Protein AF-A0A7G9WJG3-F1 (afdb_monomer_lite)

Structure (mmCIF, N/CA/C/O backbone):
data_AF-A0A7G9WJG3-F1
#
_entry.id   AF-A0A7G9WJG3-F1
#
loop_
_atom_site.group_PDB
_atom_site.id
_atom_site.type_symbol
_atom_site.label_atom_id
_atom_site.label_alt_id
_atom_site.label_comp_id
_atom_site.label_asym_id
_atom_site.label_entity_id
_atom_site.label_seq_id
_atom_site.pdbx_PDB_ins_code
_atom_site.Cartn_x
_atom_site.Cartn_y
_atom_site.Cartn_z
_atom_site.occupancy
_atom_site.B_iso_or_equiv
_atom_site.auth_seq_id
_atom_site.auth_comp_id
_atom_site.auth_asym_id
_atom_site.auth_atom_id
_atom_site.pdbx_PDB_model_num
ATOM 1 N N . MET A 1 1 ? -0.997 -12.266 5.507 1.00 66.75 1 MET A N 1
ATOM 2 C CA . MET A 1 1 ? -0.088 -11.209 5.018 1.00 66.75 1 MET A CA 1
ATOM 3 C C . MET A 1 1 ? 0.480 -10.487 6.231 1.00 66.75 1 MET A C 1
ATOM 5 O O . MET A 1 1 ? -0.294 -10.038 7.069 1.00 66.75 1 MET A O 1
ATOM 9 N N . THR A 1 2 ? 1.798 -10.419 6.380 1.00 72.44 2 THR A N 1
ATOM 10 C CA . THR A 1 2 ? 2.467 -9.820 7.544 1.00 72.44 2 THR A CA 1
ATOM 11 C C . THR A 1 2 ? 2.782 -8.338 7.317 1.00 72.44 2 THR A C 1
ATOM 13 O O . THR A 1 2 ? 2.897 -7.865 6.186 1.00 72.44 2 THR A O 1
ATOM 16 N N . ARG A 1 3 ? 2.976 -7.572 8.400 1.00 72.38 3 ARG A N 1
ATOM 17 C CA . ARG A 1 3 ? 3.392 -6.154 8.330 1.00 72.38 3 ARG A CA 1
ATOM 18 C C . ARG A 1 3 ? 4.654 -5.946 7.478 1.00 72.38 3 ARG A C 1
ATOM 20 O O . ARG A 1 3 ? 4.778 -4.905 6.837 1.00 72.38 3 ARG A O 1
ATOM 27 N N . ASN A 1 4 ? 5.575 -6.908 7.493 1.00 71.31 4 ASN A N 1
ATOM 28 C CA . ASN A 1 4 ? 6.831 -6.823 6.751 1.00 71.31 4 ASN A CA 1
ATOM 29 C C . ASN A 1 4 ? 6.592 -6.874 5.237 1.00 71.31 4 ASN A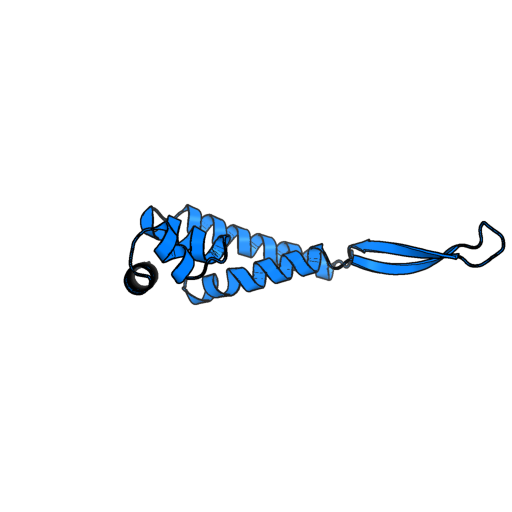 C 1
ATOM 31 O O . ASN A 1 4 ? 7.195 -6.093 4.511 1.00 71.31 4 ASN A O 1
ATOM 35 N N . GLU A 1 5 ? 5.652 -7.703 4.777 1.00 71.75 5 GLU A N 1
ATOM 36 C CA . GLU A 1 5 ? 5.278 -7.800 3.358 1.00 71.75 5 GLU A CA 1
ATOM 37 C C . GLU A 1 5 ? 4.635 -6.499 2.854 1.00 71.75 5 GLU A C 1
ATOM 39 O O . GLU A 1 5 ? 4.958 -6.021 1.770 1.00 71.75 5 GLU A O 1
ATOM 44 N N . LEU A 1 6 ? 3.792 -5.865 3.679 1.00 73.75 6 LEU A N 1
ATOM 45 C CA . LEU A 1 6 ? 3.180 -4.569 3.360 1.00 73.75 6 LEU A CA 1
ATOM 46 C C . LEU A 1 6 ? 4.184 -3.409 3.410 1.00 73.75 6 LEU A C 1
ATOM 48 O O . LEU A 1 6 ? 4.023 -2.427 2.690 1.00 73.75 6 LEU A O 1
ATOM 52 N N . SER A 1 7 ? 5.230 -3.499 4.237 1.00 74.12 7 SER A N 1
ATOM 53 C CA . SER A 1 7 ? 6.262 -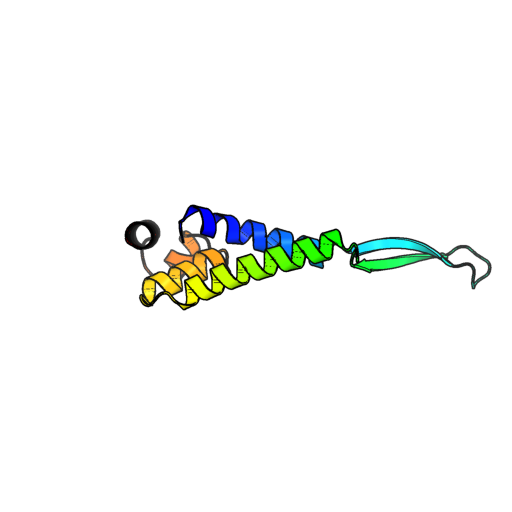2.456 4.323 1.00 74.12 7 SER A CA 1
ATOM 54 C C . SER A 1 7 ? 6.999 -2.257 2.999 1.00 74.12 7 SER A C 1
ATOM 56 O O . SER A 1 7 ? 7.403 -1.137 2.703 1.00 74.12 7 SER A O 1
ATOM 58 N N . CYS A 1 8 ? 7.136 -3.314 2.196 1.00 77.38 8 CYS A N 1
ATOM 59 C CA . CYS A 1 8 ? 7.775 -3.252 0.886 1.00 77.38 8 CYS A CA 1
ATOM 60 C C . CYS A 1 8 ? 6.872 -2.653 -0.203 1.00 77.38 8 CYS A C 1
ATOM 62 O O . CYS A 1 8 ? 7.359 -2.397 -1.297 1.00 77.38 8 CYS A O 1
ATOM 64 N N . TYR A 1 9 ? 5.579 -2.414 0.059 1.00 80.75 9 TYR A N 1
ATOM 65 C CA . TYR A 1 9 ? 4.628 -1.940 -0.955 1.00 80.75 9 TYR A CA 1
ATOM 66 C C . TYR A 1 9 ? 5.112 -0.663 -1.657 1.00 80.75 9 TYR A C 1
ATOM 68 O O . TYR A 1 9 ? 5.095 -0.578 -2.884 1.00 80.75 9 TYR A O 1
ATOM 76 N N . HIS A 1 10 ? 5.579 0.320 -0.881 1.00 79.44 10 HIS A N 1
ATOM 77 C CA . HIS A 1 10 ? 6.061 1.582 -1.436 1.00 79.44 10 HIS A CA 1
ATOM 78 C C . HIS A 1 10 ? 7.317 1.379 -2.288 1.00 79.44 10 HIS A C 1
ATOM 80 O O . HIS A 1 10 ? 7.351 1.837 -3.426 1.00 79.44 10 HIS A O 1
ATOM 86 N N . ASP A 1 11 ? 8.300 0.633 -1.784 1.00 81.31 11 ASP A N 1
ATOM 87 C CA . ASP A 1 11 ? 9.547 0.358 -2.504 1.00 81.31 11 ASP A CA 1
ATOM 88 C C . ASP A 1 11 ? 9.290 -0.404 -3.812 1.00 81.31 11 ASP A C 1
ATOM 90 O O . ASP A 1 11 ? 9.860 -0.065 -4.847 1.00 81.31 11 ASP A O 1
ATOM 94 N N . LEU A 1 12 ? 8.381 -1.387 -3.795 1.00 81.75 12 LEU A N 1
ATOM 95 C CA . LEU A 1 12 ? 7.956 -2.128 -4.986 1.00 81.75 12 LEU A CA 1
ATOM 96 C C . LEU A 1 12 ? 7.266 -1.204 -5.997 1.00 81.75 12 LEU A C 1
ATOM 98 O O . LEU A 1 12 ? 7.572 -1.260 -7.186 1.00 81.75 12 LEU A O 1
ATOM 102 N N . SER A 1 13 ? 6.371 -0.327 -5.530 1.00 79.31 13 SER A N 1
ATOM 103 C CA . SER A 1 13 ? 5.671 0.639 -6.382 1.00 79.31 13 SER A CA 1
ATOM 104 C C . SER A 1 13 ? 6.624 1.662 -7.000 1.00 79.31 13 SER A C 1
ATOM 106 O O . SER A 1 13 ? 6.479 1.989 -8.177 1.00 79.31 13 SER A O 1
ATOM 108 N N . VAL A 1 14 ? 7.598 2.159 -6.235 1.00 81.56 14 VAL A N 1
ATOM 109 C CA . VAL A 1 14 ? 8.619 3.091 -6.727 1.00 81.56 14 VAL A CA 1
ATOM 110 C C . VAL A 1 14 ? 9.526 2.387 -7.726 1.00 81.56 14 VAL A C 1
ATOM 112 O O . VAL A 1 14 ? 9.750 2.920 -8.804 1.00 81.56 14 VAL A O 1
ATOM 115 N N . ARG A 1 15 ? 9.996 1.170 -7.424 1.00 80.44 15 ARG A N 1
ATOM 116 C CA . ARG A 1 15 ? 10.843 0.386 -8.332 1.00 80.44 15 ARG A CA 1
ATOM 117 C C . ARG A 1 15 ? 10.146 0.111 -9.660 1.00 80.44 15 ARG A C 1
ATOM 119 O O . ARG A 1 15 ? 10.765 0.284 -10.704 1.00 80.44 15 ARG A O 1
ATOM 126 N N . LEU A 1 16 ? 8.868 -0.266 -9.623 1.00 79.56 16 LEU A N 1
ATOM 127 C CA . LEU A 1 16 ? 8.062 -0.487 -10.821 1.00 79.56 16 LEU A CA 1
ATOM 128 C C . LEU A 1 16 ? 7.936 0.811 -11.632 1.00 79.56 16 LEU A C 1
ATOM 130 O O . LEU A 1 16 ? 8.210 0.804 -12.830 1.00 79.56 16 LEU A O 1
ATOM 134 N N . HIS A 1 17 ? 7.612 1.932 -10.979 1.0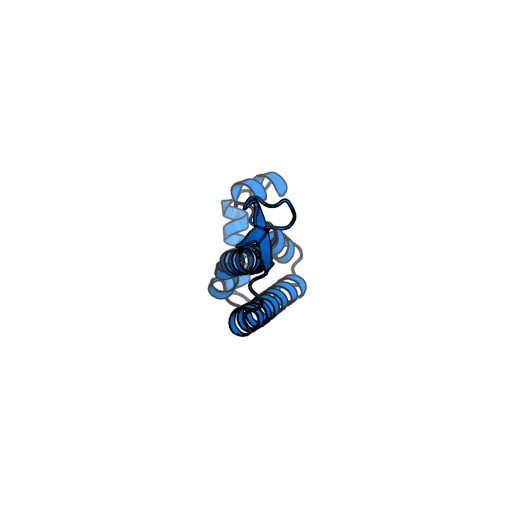0 77.31 17 HIS A N 1
ATOM 135 C CA . HIS A 1 17 ? 7.559 3.233 -11.645 1.00 77.31 17 HIS A CA 1
ATOM 136 C C . HIS A 1 17 ? 8.909 3.599 -12.272 1.00 77.31 17 HIS A C 1
ATOM 138 O O . HIS A 1 17 ? 8.943 4.016 -13.425 1.00 77.31 17 HIS A O 1
ATOM 144 N N . THR A 1 18 ? 10.026 3.410 -11.564 1.00 78.31 18 THR A N 1
ATOM 145 C CA . THR A 1 18 ? 11.374 3.659 -12.092 1.00 78.31 18 THR A CA 1
ATOM 146 C C . THR A 1 18 ? 11.651 2.798 -13.317 1.00 78.31 18 THR A C 1
ATOM 148 O O . THR A 1 18 ? 12.006 3.350 -14.343 1.00 78.31 18 THR A O 1
ATOM 151 N N . LEU A 1 19 ? 11.400 1.487 -13.270 1.00 71.81 19 LEU A N 1
ATOM 152 C CA . LEU A 1 19 ? 11.623 0.590 -14.414 1.00 71.81 19 LEU A CA 1
ATOM 153 C C . LEU A 1 19 ? 10.752 0.937 -15.633 1.00 71.81 19 LEU A C 1
ATOM 155 O O . LEU A 1 19 ? 11.169 0.731 -16.767 1.00 71.81 19 LEU A O 1
ATOM 159 N N . GLN A 1 20 ? 9.548 1.474 -15.417 1.00 67.06 20 GLN A N 1
ATOM 160 C CA . GLN A 1 20 ? 8.666 1.931 -16.497 1.00 67.06 20 GLN A CA 1
ATOM 161 C C . GLN A 1 20 ? 9.025 3.323 -17.035 1.00 67.06 20 GLN A C 1
ATOM 163 O O . GLN A 1 20 ? 8.667 3.650 -18.166 1.00 67.06 20 GLN A O 1
ATOM 168 N N . THR A 1 21 ? 9.693 4.152 -16.228 1.00 63.44 21 THR A N 1
ATOM 169 C CA . THR A 1 21 ? 10.050 5.541 -16.566 1.00 63.44 21 THR A CA 1
ATOM 170 C C . THR A 1 21 ? 11.532 5.740 -16.868 1.00 63.44 21 THR A C 1
ATOM 172 O O . THR A 1 21 ? 11.904 6.828 -17.310 1.00 63.44 21 THR A O 1
ATOM 175 N N . GLU A 1 22 ? 12.370 4.713 -16.689 1.00 56.22 22 GLU A N 1
ATOM 176 C CA . GLU A 1 22 ? 13.763 4.677 -17.137 1.00 56.22 22 GLU A CA 1
ATOM 177 C C . GLU A 1 22 ? 13.785 4.689 -18.668 1.00 56.22 22 GLU A C 1
ATOM 179 O O . GLU A 1 22 ? 13.782 3.675 -19.367 1.00 56.22 22 GLU A O 1
ATOM 184 N N . ILE A 1 23 ? 13.731 5.908 -19.191 1.00 52.19 23 ILE A N 1
ATOM 185 C CA . ILE A 1 23 ? 13.940 6.230 -20.588 1.00 52.19 23 ILE A CA 1
ATOM 186 C C . ILE A 1 23 ? 15.428 6.015 -20.861 1.00 52.19 23 ILE A C 1
ATOM 188 O O . ILE A 1 23 ? 16.268 6.790 -20.399 1.00 52.19 23 ILE A O 1
ATOM 192 N N . VAL A 1 24 ? 15.756 4.987 -21.638 1.00 51.97 24 VAL A N 1
ATOM 193 C CA . VAL A 1 24 ? 17.078 4.847 -22.245 1.00 51.97 24 VAL A CA 1
ATOM 194 C C . VAL A 1 24 ? 17.173 5.921 -23.319 1.00 51.97 24 VAL A C 1
ATOM 196 O O . VAL A 1 24 ? 16.446 5.899 -24.315 1.00 51.97 24 VAL A O 1
ATOM 199 N N . GLY A 1 25 ? 18.008 6.922 -23.056 1.00 45.16 25 GLY A N 1
ATOM 200 C CA . GLY A 1 25 ? 18.334 7.974 -24.005 1.00 45.16 25 GLY A CA 1
ATOM 201 C C . GLY A 1 25 ? 19.533 7.551 -24.836 1.00 45.16 25 GLY A C 1
ATOM 202 O O . GLY A 1 25 ? 20.661 7.696 -24.373 1.00 45.16 25 GLY A O 1
ATOM 203 N N . ASP A 1 26 ? 19.298 7.054 -26.046 1.00 47.53 26 ASP A N 1
ATOM 204 C CA . ASP A 1 26 ? 20.371 6.806 -27.006 1.00 47.53 26 ASP A CA 1
ATOM 205 C C . ASP A 1 26 ? 20.560 8.054 -27.876 1.00 47.53 26 ASP A C 1
ATOM 207 O O . ASP A 1 26 ? 19.588 8.700 -28.276 1.00 47.53 26 ASP A O 1
ATOM 211 N N . THR A 1 27 ? 21.803 8.453 -28.142 1.00 48.94 27 THR A N 1
ATOM 212 C CA . THR A 1 27 ? 22.074 9.656 -28.949 1.00 48.94 27 THR A CA 1
ATOM 213 C C . THR A 1 27 ? 22.489 9.236 -30.350 1.00 48.94 27 THR A C 1
ATOM 215 O O . THR A 1 27 ? 23.630 8.837 -30.572 1.00 48.94 27 THR A O 1
ATOM 218 N N . ALA A 1 28 ? 21.572 9.339 -31.311 1.00 56.94 28 ALA A N 1
ATOM 219 C CA . ALA A 1 28 ? 21.871 9.081 -32.714 1.00 56.94 28 ALA A CA 1
ATOM 220 C C . ALA A 1 28 ? 22.329 10.372 -33.405 1.00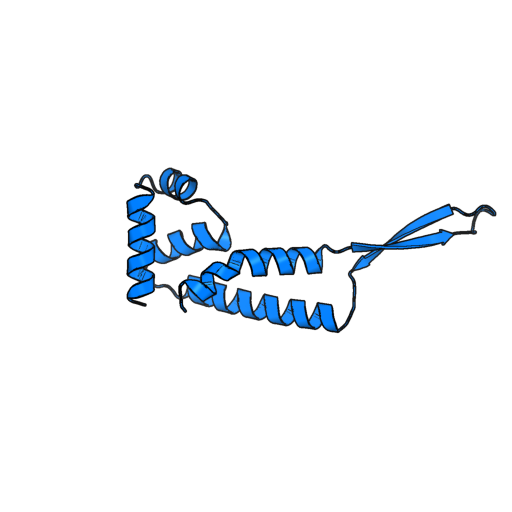 56.94 28 ALA A C 1
ATOM 222 O O . ALA A 1 28 ? 21.809 11.457 -33.132 1.00 56.94 28 ALA A O 1
ATOM 223 N N . LYS A 1 29 ? 23.310 10.265 -34.306 1.00 63.38 29 LYS A N 1
ATOM 224 C CA . LYS A 1 29 ? 23.715 11.372 -35.180 1.00 63.38 29 LYS A CA 1
ATOM 225 C C . LYS A 1 29 ? 22.969 11.246 -36.499 1.00 63.38 29 LYS A C 1
ATOM 227 O O . LYS A 1 29 ? 23.198 10.294 -37.239 1.00 63.38 29 LYS A O 1
ATOM 232 N N . ASP A 1 30 ? 22.094 12.200 -36.773 1.00 58.88 30 ASP A N 1
ATOM 233 C CA . ASP A 1 30 ? 21.478 12.349 -38.083 1.00 58.88 30 ASP A CA 1
ATOM 234 C C . ASP A 1 30 ? 22.396 13.179 -38.990 1.00 58.88 30 ASP A C 1
ATOM 236 O O . ASP A 1 30 ? 22.959 14.190 -38.567 1.00 58.88 30 ASP A O 1
ATOM 240 N N . TYR A 1 31 ? 22.564 12.721 -40.228 1.00 65.25 31 TYR A N 1
ATOM 241 C CA . TYR A 1 31 ? 23.386 13.352 -41.264 1.00 65.25 31 TYR A CA 1
ATOM 242 C C . TYR A 1 31 ? 22.543 13.821 -42.461 1.00 65.25 31 TYR A C 1
ATOM 244 O O . TYR A 1 31 ? 23.099 14.233 -43.480 1.00 65.25 31 TYR A O 1
ATOM 252 N N . SER A 1 32 ? 21.212 13.784 -42.346 1.00 67.25 32 SER A N 1
ATOM 253 C CA . SER A 1 32 ? 20.258 14.156 -43.399 1.00 67.25 32 SER A CA 1
ATOM 254 C C . SER A 1 32 ? 20.439 15.580 -43.951 1.00 67.25 32 SER A C 1
ATOM 256 O O . SER A 1 32 ? 20.139 15.824 -45.118 1.00 67.25 32 SER A O 1
ATOM 258 N N . SER A 1 33 ? 20.981 16.510 -43.158 1.00 67.94 33 SER A N 1
ATOM 259 C CA . SER A 1 33 ? 21.239 17.906 -43.549 1.00 67.94 33 SER A CA 1
ATOM 260 C C . SER A 1 33 ? 22.675 18.182 -44.029 1.00 67.94 33 SER A C 1
ATOM 262 O O . SER A 1 33 ? 23.010 19.329 -44.326 1.00 67.94 33 SER A O 1
ATOM 264 N N . GLY A 1 34 ? 23.550 17.170 -44.075 1.00 64.50 34 GLY A N 1
ATOM 265 C CA . GLY A 1 34 ? 24.979 17.337 -44.373 1.00 64.50 34 GLY A CA 1
ATOM 266 C C . GLY A 1 34 ? 25.848 17.765 -43.179 1.00 64.50 34 GLY A C 1
ATOM 267 O O . GLY A 1 34 ? 27.072 17.776 -43.303 1.00 64.50 34 GLY A O 1
ATOM 268 N N . PHE A 1 35 ? 25.255 18.043 -42.011 1.00 56.31 35 PHE A N 1
ATOM 269 C CA . PHE A 1 35 ? 25.959 18.294 -40.746 1.00 56.31 35 PHE A CA 1
ATOM 270 C C . PHE A 1 35 ? 25.417 17.376 -39.638 1.00 56.31 35 PHE A C 1
ATOM 272 O O . PHE A 1 35 ? 24.215 17.119 -39.608 1.00 56.31 35 PHE A O 1
ATOM 279 N N . PRO A 1 36 ? 26.265 16.868 -38.719 1.00 62.00 36 PRO A N 1
ATOM 280 C CA . PRO A 1 36 ? 25.812 15.952 -37.678 1.00 62.00 36 PRO A CA 1
ATOM 281 C C . PRO A 1 36 ? 24.896 16.668 -36.679 1.00 62.00 36 PRO A C 1
ATOM 283 O O . PRO A 1 36 ? 25.357 17.494 -35.889 1.00 62.00 36 PRO A O 1
ATOM 286 N N . HIS A 1 37 ? 23.617 16.299 -36.664 1.00 59.62 37 HIS A N 1
ATOM 287 C CA . HIS A 1 37 ? 22.663 16.705 -35.634 1.00 59.62 37 HIS A CA 1
ATOM 288 C C . HIS A 1 37 ? 22.459 15.570 -34.631 1.00 59.62 37 HIS A C 1
ATOM 290 O O . HIS A 1 37 ? 22.162 14.438 -35.005 1.00 59.62 37 HIS A O 1
ATOM 296 N N . SER A 1 38 ? 22.623 15.858 -33.340 1.00 61.50 38 SER A N 1
ATOM 297 C CA . SER A 1 38 ? 22.339 14.896 -32.273 1.00 61.50 38 SER A CA 1
ATOM 298 C C . SER A 1 38 ? 20.836 14.834 -32.004 1.00 61.50 38 SER A C 1
ATOM 300 O O . SER A 1 38 ? 20.252 15.824 -31.560 1.00 61.50 38 SER A O 1
ATOM 302 N N . ILE A 1 39 ? 20.227 13.672 -32.225 1.00 55.75 39 ILE A N 1
ATOM 303 C CA . ILE A 1 39 ? 18.831 13.390 -31.886 1.00 55.75 39 ILE A CA 1
ATOM 304 C C . ILE A 1 39 ? 18.818 12.432 -30.695 1.00 55.75 39 ILE A C 1
ATOM 306 O O . ILE A 1 39 ? 19.480 11.394 -30.709 1.00 55.75 39 ILE A O 1
ATOM 310 N N . MET A 1 40 ? 18.060 12.781 -29.655 1.00 48.78 40 MET A N 1
ATOM 311 C CA . MET A 1 40 ? 17.814 11.884 -28.527 1.00 48.78 40 MET A CA 1
ATOM 312 C C . MET A 1 40 ? 16.708 10.892 -28.891 1.00 48.78 40 MET A C 1
ATOM 314 O O . MET A 1 40 ? 15.540 11.269 -28.997 1.00 48.78 40 MET A O 1
ATOM 318 N N . LEU A 1 41 ? 17.066 9.621 -29.038 1.00 55.47 41 LEU A N 1
ATOM 319 C CA . LEU A 1 41 ? 16.122 8.516 -29.110 1.00 55.47 41 LEU A CA 1
ATOM 320 C C . LEU A 1 41 ? 15.730 8.136 -27.684 1.00 55.47 41 LEU A C 1
ATOM 322 O O . LEU A 1 41 ? 16.566 7.730 -26.884 1.00 55.47 41 LEU A O 1
ATOM 326 N N . ARG A 1 42 ? 14.449 8.303 -27.356 1.00 51.38 42 ARG A N 1
ATOM 327 C CA . ARG A 1 42 ? 13.875 7.848 -26.088 1.00 51.38 42 ARG A CA 1
ATOM 328 C C . ARG A 1 42 ? 13.264 6.469 -26.306 1.00 51.38 42 ARG A C 1
ATOM 330 O O . ARG A 1 42 ? 12.208 6.371 -26.926 1.00 51.38 42 ARG A O 1
ATOM 337 N N . GLY A 1 43 ? 13.923 5.425 -25.817 1.00 51.34 43 GLY A N 1
ATOM 338 C CA . GLY A 1 43 ? 13.381 4.067 -25.765 1.00 51.34 43 GLY A CA 1
ATOM 339 C C . GLY A 1 43 ? 13.077 3.659 -24.326 1.00 51.34 43 GLY A C 1
ATOM 340 O O . GLY A 1 43 ? 13.769 4.074 -23.403 1.00 51.34 43 GLY A O 1
ATOM 341 N N . VAL A 1 44 ? 12.049 2.839 -24.114 1.00 53.59 44 VAL A N 1
ATOM 342 C CA . VAL A 1 44 ? 11.929 2.069 -22.865 1.00 53.59 44 VAL A CA 1
ATOM 343 C C . VAL A 1 44 ? 12.924 0.914 -22.979 1.00 53.59 44 VAL A C 1
ATOM 345 O O . VAL A 1 44 ? 12.934 0.252 -24.018 1.00 53.59 44 VAL A O 1
ATOM 348 N N . ALA A 1 45 ? 13.765 0.683 -21.963 1.00 53.94 45 ALA A N 1
ATOM 349 C CA . ALA A 1 45 ? 14.662 -0.476 -21.923 1.00 53.94 45 ALA A CA 1
ATOM 350 C C . ALA A 1 45 ? 13.834 -1.764 -22.070 1.00 53.94 45 ALA A C 1
ATOM 352 O O . ALA A 1 45 ? 13.207 -2.229 -21.119 1.00 53.94 45 ALA A O 1
ATOM 353 N N . CYS A 1 46 ? 13.796 -2.321 -23.278 1.00 54.34 46 CYS A N 1
ATOM 354 C CA . CYS A 1 46 ? 13.007 -3.501 -23.622 1.00 54.34 46 CYS A CA 1
ATOM 355 C C . CYS A 1 46 ? 13.814 -4.785 -23.370 1.00 54.34 46 CYS A C 1
ATOM 357 O O . CYS A 1 46 ? 13.720 -5.740 -24.133 1.00 54.34 46 CYS A O 1
ATOM 359 N N . ASP A 1 47 ? 14.654 -4.785 -22.334 1.00 66.25 47 ASP A N 1
ATOM 360 C CA . ASP A 1 47 ? 15.438 -5.955 -21.965 1.00 66.25 47 ASP A CA 1
ATOM 361 C C . ASP A 1 47 ? 14.496 -7.022 -21.388 1.00 66.25 47 ASP A C 1
ATOM 363 O O . ASP A 1 47 ? 13.692 -6.752 -20.496 1.00 66.25 47 ASP A O 1
ATOM 367 N N . ASP A 1 48 ? 14.600 -8.273 -21.839 1.00 66.00 48 ASP A N 1
ATOM 368 C CA . ASP A 1 48 ? 13.727 -9.359 -21.356 1.00 66.00 48 ASP A CA 1
ATOM 369 C C . ASP A 1 48 ? 13.749 -9.499 -19.821 1.00 66.00 48 ASP A C 1
ATOM 371 O O . ASP A 1 48 ? 12.751 -9.856 -19.190 1.00 66.00 48 ASP A O 1
ATOM 375 N N . LYS A 1 49 ? 14.885 -9.161 -19.197 1.00 70.44 49 LYS A N 1
ATOM 376 C CA . LYS A 1 49 ? 15.057 -9.148 -17.739 1.00 70.44 49 LYS A CA 1
ATOM 377 C C . LYS A 1 49 ? 14.242 -8.048 -17.058 1.00 70.44 49 LYS A C 1
ATOM 379 O O . LYS A 1 49 ? 13.619 -8.325 -16.035 1.00 70.44 49 LYS A O 1
ATOM 384 N N . THR A 1 50 ? 14.213 -6.832 -17.609 1.00 68.81 50 THR A N 1
ATOM 385 C CA . THR A 1 50 ? 13.420 -5.731 -17.039 1.00 68.81 50 THR A CA 1
ATOM 386 C C . THR A 1 50 ? 11.932 -6.019 -17.198 1.00 68.81 50 THR A C 1
ATOM 388 O O . THR A 1 50 ? 11.165 -5.795 -16.264 1.00 68.81 50 THR A O 1
ATOM 391 N N . GLN A 1 51 ? 11.513 -6.626 -18.313 1.00 70.88 51 GLN A N 1
ATOM 392 C CA . GLN A 1 51 ? 10.125 -7.059 -18.495 1.00 70.88 51 GLN A CA 1
ATOM 393 C C . GLN A 1 51 ? 9.703 -8.151 -17.503 1.00 70.88 51 GLN A C 1
ATOM 395 O O . GLN A 1 51 ? 8.590 -8.109 -16.973 1.00 70.88 51 GLN A O 1
ATOM 400 N N . GLN A 1 52 ? 10.574 -9.129 -17.234 1.00 78.50 52 GLN A N 1
ATOM 401 C CA . GLN A 1 52 ? 10.322 -10.155 -16.218 1.00 78.50 52 GLN A CA 1
ATOM 402 C C . GLN A 1 52 ? 10.251 -9.556 -14.808 1.00 78.50 52 GLN A C 1
ATOM 404 O O . GLN A 1 5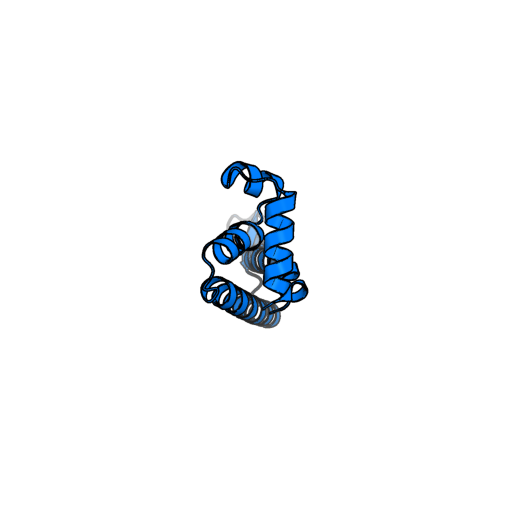2 ? 9.357 -9.915 -14.041 1.00 78.50 52 GLN A O 1
ATOM 409 N N . GLU A 1 53 ? 11.139 -8.613 -14.476 1.00 79.25 53 GLU A N 1
ATOM 410 C CA . GLU A 1 53 ? 11.111 -7.904 -13.191 1.00 79.25 53 GLU A CA 1
ATOM 411 C C . GLU A 1 53 ? 9.811 -7.100 -13.038 1.00 79.25 53 GLU A C 1
ATOM 413 O O . GLU A 1 53 ? 9.135 -7.225 -12.019 1.00 79.25 53 GLU A O 1
ATOM 418 N N . VAL A 1 54 ? 9.388 -6.361 -14.070 1.00 80.50 54 VAL A N 1
ATOM 419 C CA . VAL A 1 54 ? 8.115 -5.619 -14.068 1.00 80.50 54 VAL A CA 1
ATOM 420 C C . VAL A 1 54 ? 6.917 -6.550 -13.866 1.00 80.50 54 VAL A C 1
ATOM 422 O O . VAL A 1 54 ? 6.044 -6.221 -13.064 1.00 80.50 54 VAL A O 1
ATOM 425 N N . LYS A 1 55 ? 6.874 -7.713 -14.534 1.00 81.69 55 LYS A N 1
ATOM 426 C CA . LYS A 1 55 ? 5.804 -8.713 -14.343 1.00 81.69 55 LYS A CA 1
ATOM 427 C C . LYS A 1 55 ? 5.762 -9.248 -12.911 1.00 81.69 55 LYS A C 1
ATOM 429 O O . LYS A 1 55 ? 4.705 -9.266 -12.294 1.00 81.69 55 LYS A O 1
ATOM 434 N N . LEU A 1 56 ? 6.909 -9.627 -12.350 1.00 85.75 56 LEU A N 1
ATOM 435 C CA . LEU A 1 56 ? 6.972 -10.123 -10.972 1.00 85.75 56 LEU A CA 1
ATOM 436 C C . LEU A 1 56 ? 6.567 -9.051 -9.952 1.00 85.75 56 LEU A C 1
ATOM 438 O O . LEU A 1 56 ? 5.894 -9.349 -8.965 1.00 85.75 56 LEU A O 1
ATOM 442 N N . LEU A 1 57 ? 6.989 -7.803 -10.164 1.00 83.88 57 LEU A N 1
ATOM 443 C CA . LEU A 1 57 ? 6.634 -6.686 -9.290 1.00 83.88 57 LEU A CA 1
ATOM 444 C C . LEU A 1 57 ? 5.140 -6.349 -9.381 1.00 83.88 57 LEU A C 1
ATOM 446 O O . LEU A 1 57 ? 4.517 -6.105 -8.346 1.00 83.88 57 LEU A O 1
ATOM 450 N N . SER A 1 58 ? 4.554 -6.372 -10.581 1.00 82.06 58 SER A N 1
ATOM 451 C CA . SER A 1 58 ? 3.128 -6.094 -10.771 1.00 82.06 58 SER A CA 1
ATOM 452 C C . SER A 1 58 ? 2.243 -7.187 -10.171 1.00 82.06 58 SER A C 1
ATOM 454 O O . SER A 1 58 ? 1.263 -6.867 -9.501 1.00 82.06 58 SER A O 1
ATOM 456 N N . GLU A 1 59 ? 2.616 -8.461 -10.314 1.00 86.56 59 GLU A N 1
ATOM 457 C CA . GLU A 1 59 ? 1.923 -9.582 -9.672 1.00 86.56 59 GLU A CA 1
ATOM 458 C C . GLU A 1 59 ? 1.960 -9.459 -8.145 1.00 86.56 59 GLU A C 1
ATOM 460 O O . GLU A 1 59 ? 0.927 -9.573 -7.485 1.00 86.56 59 GLU A O 1
ATOM 465 N N . LYS A 1 60 ? 3.127 -9.146 -7.565 1.00 85.62 60 LYS A N 1
ATOM 466 C CA . LYS A 1 60 ? 3.255 -8.933 -6.113 1.00 85.62 60 LYS A CA 1
ATOM 467 C C . LYS A 1 60 ? 2.381 -7.784 -5.615 1.00 85.62 60 LYS A C 1
ATOM 469 O O . LYS A 1 60 ? 1.721 -7.933 -4.588 1.00 85.62 60 LYS A O 1
ATOM 474 N N . LEU A 1 61 ? 2.359 -6.658 -6.330 1.00 84.38 61 LEU A N 1
ATOM 475 C CA . LEU A 1 61 ? 1.489 -5.531 -5.986 1.00 84.38 61 LEU A CA 1
ATOM 476 C C . LEU A 1 61 ? 0.011 -5.906 -6.111 1.00 84.38 61 LEU A C 1
ATOM 478 O O . LEU A 1 61 ? -0.754 -5.614 -5.201 1.00 84.38 61 LEU A O 1
ATOM 482 N N . SER A 1 62 ? -0.370 -6.642 -7.157 1.00 85.38 62 SER A N 1
ATOM 483 C CA . SER A 1 62 ? -1.743 -7.121 -7.341 1.00 85.38 62 SER A CA 1
ATOM 484 C C . SER A 1 62 ? -2.208 -8.020 -6.191 1.00 85.38 62 SER A C 1
ATOM 486 O O . SER A 1 62 ? -3.332 -7.875 -5.714 1.00 85.38 62 SER A O 1
ATOM 488 N N . VAL A 1 63 ? -1.342 -8.904 -5.686 1.00 87.00 63 VAL A N 1
ATOM 489 C CA . VAL A 1 63 ? -1.651 -9.740 -4.515 1.00 87.00 63 VAL A CA 1
ATOM 490 C C . VAL A 1 63 ? -1.824 -8.888 -3.252 1.00 87.00 63 VAL A C 1
ATOM 492 O O . VAL A 1 63 ? -2.739 -9.134 -2.463 1.00 87.00 63 VAL A O 1
ATOM 495 N N . LEU A 1 64 ? -0.979 -7.870 -3.056 1.00 85.31 64 LEU A N 1
ATOM 496 C CA . LEU A 1 64 ? -1.109 -6.937 -1.931 1.00 85.31 64 LEU A CA 1
ATOM 497 C C . LEU A 1 64 ? -2.397 -6.108 -2.035 1.00 85.31 64 LEU A C 1
ATOM 499 O O . LEU A 1 64 ? -3.081 -5.912 -1.031 1.00 85.31 64 LEU A O 1
ATOM 503 N N . ASP A 1 65 ? -2.764 -5.682 -3.240 1.00 86.19 65 ASP A N 1
ATOM 504 C CA . ASP A 1 65 ? -4.008 -4.969 -3.508 1.00 86.19 65 ASP A CA 1
ATOM 505 C C . ASP A 1 65 ? -5.234 -5.832 -3.228 1.00 86.19 65 ASP A C 1
ATOM 507 O O . ASP A 1 65 ? -6.125 -5.408 -2.492 1.00 86.19 65 ASP A O 1
ATOM 511 N N . ALA A 1 66 ? -5.247 -7.065 -3.734 1.00 87.44 66 ALA A N 1
ATOM 512 C CA . ALA A 1 66 ? -6.310 -8.024 -3.465 1.00 87.44 66 ALA A CA 1
ATOM 513 C C . ALA A 1 66 ? -6.445 -8.301 -1.960 1.00 87.44 66 ALA A C 1
ATOM 515 O O . ALA A 1 66 ? -7.559 -8.387 -1.444 1.00 87.44 66 ALA A O 1
ATOM 516 N N . TYR A 1 67 ? -5.323 -8.375 -1.234 1.00 86.25 67 TYR A N 1
ATOM 517 C CA . TYR A 1 67 ? -5.344 -8.503 0.219 1.00 86.25 67 TYR A CA 1
ATOM 518 C C . TYR A 1 67 ? -6.013 -7.296 0.885 1.00 86.25 67 TYR A C 1
ATOM 520 O O . TYR A 1 67 ? -6.941 -7.492 1.670 1.00 86.25 67 TYR A O 1
ATOM 528 N N . ILE A 1 68 ? -5.606 -6.064 0.554 1.00 85.06 68 ILE A N 1
ATOM 529 C CA . ILE A 1 68 ? -6.229 -4.840 1.093 1.00 85.06 68 ILE A CA 1
ATOM 530 C C . ILE A 1 68 ? -7.729 -4.820 0.780 1.00 85.06 68 ILE A C 1
ATOM 532 O O . ILE A 1 68 ? -8.536 -4.464 1.641 1.00 85.06 68 ILE A O 1
ATOM 536 N N . ASP A 1 69 ? -8.121 -5.239 -0.423 1.00 87.31 69 ASP A N 1
ATOM 537 C CA . ASP A 1 69 ? -9.521 -5.254 -0.825 1.00 87.31 69 ASP A CA 1
ATOM 538 C C . ASP A 1 69 ? -10.355 -6.337 -0.140 1.00 87.31 69 ASP A C 1
ATOM 540 O O . ASP A 1 69 ? -11.537 -6.090 0.116 1.00 87.31 69 ASP A O 1
ATOM 544 N N . SER A 1 70 ? -9.736 -7.464 0.222 1.00 88.81 70 SER A N 1
ATOM 545 C CA . SER A 1 70 ? -10.358 -8.570 0.960 1.00 88.81 70 SER A CA 1
ATOM 546 C C . SER A 1 70 ? -10.612 -8.275 2.444 1.00 88.81 70 SER A C 1
ATOM 548 O O . SER A 1 70 ? -11.368 -9.000 3.093 1.00 88.81 70 SER A O 1
ATOM 550 N N . VAL A 1 71 ? -10.007 -7.218 3.002 1.00 88.69 71 VAL A N 1
ATOM 551 C CA . VAL A 1 71 ? -10.201 -6.840 4.407 1.00 88.69 71 VAL A CA 1
ATOM 552 C C . VAL A 1 71 ? -11.656 -6.426 4.644 1.00 88.69 71 VAL A C 1
ATOM 554 O O . VAL A 1 71 ? -12.133 -5.425 4.112 1.00 88.69 71 VAL A O 1
ATOM 557 N N . THR A 1 72 ? -12.349 -7.187 5.494 1.00 87.50 72 THR A N 1
ATOM 558 C CA . THR A 1 72 ? -13.767 -6.979 5.836 1.00 87.50 72 THR A CA 1
ATOM 559 C C . THR A 1 72 ? -13.994 -5.773 6.747 1.00 87.50 72 THR A C 1
ATOM 561 O O . THR A 1 72 ? -15.024 -5.107 6.660 1.00 87.50 72 THR A O 1
ATOM 564 N N . ASP A 1 73 ? -13.031 -5.463 7.617 1.00 88.81 73 ASP A N 1
ATOM 565 C CA . ASP A 1 73 ? -13.085 -4.294 8.488 1.00 88.81 73 ASP A CA 1
ATOM 566 C C . ASP A 1 73 ? -12.832 -3.013 7.681 1.00 88.81 73 ASP A C 1
ATOM 568 O O . ASP A 1 73 ? -11.701 -2.690 7.310 1.00 88.81 73 ASP A O 1
ATOM 572 N N . VAL A 1 74 ? -13.901 -2.246 7.457 1.00 88.50 74 VAL A N 1
ATOM 573 C CA . VAL A 1 74 ? -13.889 -0.987 6.695 1.00 88.50 74 VAL A CA 1
ATOM 574 C C . VAL A 1 74 ? -12.871 0.013 7.248 1.00 88.50 74 VAL A C 1
ATOM 576 O O . VAL A 1 74 ? -12.236 0.743 6.482 1.00 88.50 74 VAL A O 1
ATOM 579 N N . ARG A 1 75 ? -12.677 0.059 8.572 1.00 88.19 75 ARG A N 1
ATOM 580 C CA . ARG A 1 75 ? -11.713 0.977 9.182 1.00 88.19 75 ARG A CA 1
ATOM 581 C C . ARG A 1 75 ? -10.288 0.525 8.894 1.00 88.19 75 ARG A C 1
ATOM 583 O O . ARG A 1 75 ? -9.471 1.349 8.489 1.00 88.19 75 ARG A O 1
ATOM 590 N N . ALA A 1 76 ? -9.996 -0.760 9.083 1.00 88.69 76 ALA A N 1
ATOM 591 C CA . ALA A 1 76 ? -8.678 -1.311 8.784 1.00 88.69 76 ALA A CA 1
ATOM 592 C C . ALA A 1 76 ? -8.344 -1.172 7.291 1.00 88.69 76 ALA A C 1
ATOM 594 O O . ALA A 1 76 ? -7.261 -0.696 6.957 1.00 88.69 76 ALA A O 1
ATOM 595 N N . LYS A 1 77 ? -9.303 -1.471 6.404 1.00 90.25 77 LYS A N 1
ATOM 596 C CA . LYS A 1 77 ? -9.176 -1.292 4.953 1.00 90.25 77 LYS A CA 1
ATOM 597 C C . LYS A 1 77 ? -8.833 0.150 4.580 1.00 90.25 77 LYS A C 1
ATOM 599 O O . LYS A 1 77 ? -7.863 0.381 3.867 1.00 90.25 77 LYS A O 1
ATOM 604 N N . ASN A 1 78 ? -9.570 1.130 5.108 1.00 90.12 78 ASN A N 1
ATOM 605 C CA . ASN A 1 78 ? -9.305 2.544 4.829 1.00 90.12 78 ASN A CA 1
ATOM 606 C C . ASN A 1 78 ? -7.927 3.001 5.323 1.00 90.12 78 ASN A C 1
ATOM 608 O O . ASN A 1 78 ? -7.260 3.780 4.645 1.00 90.12 78 ASN A O 1
ATOM 612 N N . LEU A 1 79 ? -7.485 2.536 6.494 1.00 90.44 79 LEU A N 1
ATOM 613 C CA . LEU A 1 79 ? -6.152 2.864 7.002 1.00 90.44 79 LEU A CA 1
ATOM 614 C C 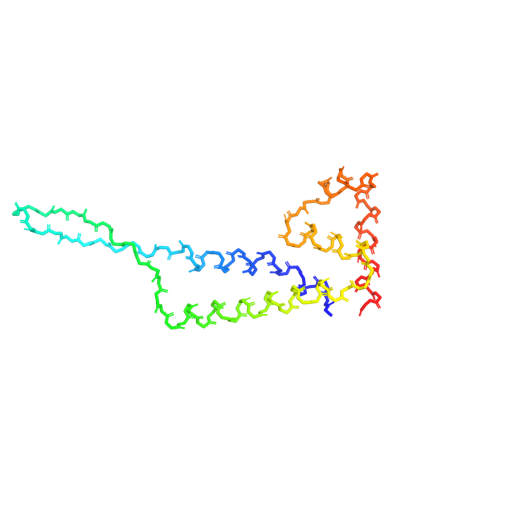. LEU A 1 79 ? -5.047 2.229 6.151 1.00 90.44 79 LEU A C 1
ATOM 616 O O . LEU A 1 79 ? -4.048 2.893 5.882 1.00 90.44 79 LEU A O 1
ATOM 620 N N . LEU A 1 80 ? -5.232 0.981 5.707 1.00 89.00 80 LEU A N 1
ATOM 621 C CA . LEU A 1 80 ? -4.310 0.307 4.793 1.00 89.00 80 LEU A CA 1
ATOM 622 C C . LEU A 1 80 ? -4.233 1.034 3.443 1.00 89.00 80 LEU A C 1
ATOM 624 O O . LEU A 1 80 ? -3.134 1.306 2.969 1.00 89.00 80 LEU A O 1
ATOM 628 N N . ASP A 1 81 ? -5.375 1.423 2.869 1.00 88.38 81 ASP A N 1
ATOM 629 C CA . ASP A 1 81 ? -5.450 2.189 1.617 1.00 88.38 81 ASP A CA 1
ATOM 630 C C . ASP A 1 81 ? -4.705 3.529 1.732 1.00 88.38 81 ASP A C 1
ATOM 632 O O . ASP A 1 81 ? -3.845 3.853 0.912 1.00 88.38 81 ASP A O 1
ATOM 636 N N . MET A 1 82 ? -4.973 4.302 2.791 1.00 89.50 82 MET A N 1
ATOM 637 C CA . MET A 1 82 ? -4.323 5.600 2.986 1.00 89.50 82 MET A CA 1
ATOM 638 C C . MET A 1 82 ? -2.821 5.469 3.245 1.00 89.50 82 MET A C 1
ATOM 640 O O . MET A 1 82 ? -2.038 6.229 2.677 1.00 89.50 82 MET A O 1
ATOM 644 N N . HIS A 1 83 ? -2.410 4.526 4.093 1.00 87.06 83 HIS A N 1
ATOM 645 C CA . HIS A 1 83 ? -1.008 4.383 4.468 1.00 87.06 83 HIS A CA 1
ATOM 646 C C . HIS A 1 83 ? -0.168 3.758 3.348 1.00 87.06 83 HIS A C 1
ATOM 648 O O . HIS A 1 83 ? 0.917 4.253 3.067 1.00 87.06 83 HIS A O 1
ATOM 654 N N . TYR A 1 84 ? -0.650 2.694 2.698 1.00 83.88 84 TYR A N 1
ATOM 655 C CA . TYR A 1 84 ? 0.145 1.926 1.734 1.00 83.88 84 TYR A CA 1
ATOM 656 C C . TYR A 1 84 ? -0.092 2.349 0.282 1.00 83.88 84 TYR A C 1
ATOM 658 O O . TYR A 1 84 ? 0.877 2.654 -0.407 1.00 83.88 84 TYR A O 1
ATOM 666 N N . ARG A 1 85 ? -1.346 2.460 -0.187 1.00 81.50 85 ARG A N 1
ATOM 667 C CA . ARG A 1 85 ? -1.609 2.859 -1.587 1.00 81.50 85 ARG A CA 1
ATOM 668 C C . ARG A 1 85 ? -1.333 4.334 -1.839 1.00 81.50 85 ARG A C 1
ATOM 670 O O . ARG A 1 85 ? -0.809 4.701 -2.884 1.00 81.50 85 ARG A O 1
ATOM 677 N N . ARG A 1 86 ? -1.694 5.192 -0.883 1.00 83.88 86 ARG A N 1
ATOM 678 C CA . ARG A 1 86 ? -1.548 6.653 -1.021 1.00 83.88 86 ARG A CA 1
ATOM 679 C C . ARG A 1 86 ? -0.287 7.210 -0.371 1.00 83.88 86 ARG A C 1
ATOM 681 O O . ARG A 1 86 ? -0.093 8.423 -0.407 1.00 83.88 86 ARG A O 1
ATOM 688 N N . ASN A 1 87 ? 0.528 6.347 0.239 1.00 83.75 87 ASN A N 1
ATOM 689 C CA . ASN A 1 87 ? 1.757 6.707 0.944 1.00 83.75 87 ASN A CA 1
ATOM 690 C C . ASN A 1 87 ? 1.576 7.879 1.935 1.00 83.75 87 ASN A C 1
ATOM 692 O O . ASN A 1 87 ? 2.435 8.754 2.058 1.00 83.75 87 ASN A O 1
ATOM 696 N N . MET A 1 88 ? 0.416 7.957 2.600 1.00 86.50 88 MET A N 1
ATOM 697 C CA . MET A 1 88 ? 0.129 9.053 3.523 1.00 86.50 88 MET A CA 1
ATOM 698 C C . MET A 1 88 ? 0.842 8.837 4.851 1.00 86.50 88 MET A C 1
ATOM 700 O O . MET A 1 88 ? 0.821 7.752 5.432 1.00 86.50 88 MET A O 1
ATOM 704 N N . THR A 1 89 ? 1.398 9.916 5.395 1.00 88.00 89 THR A N 1
ATOM 705 C CA . THR A 1 89 ? 1.970 9.878 6.742 1.00 88.00 89 THR A CA 1
ATOM 706 C C . THR A 1 89 ? 0.867 9.741 7.791 1.00 88.00 89 THR A C 1
ATOM 708 O O . THR A 1 89 ? -0.254 10.225 7.619 1.00 88.00 89 THR A O 1
ATOM 711 N N . TRP A 1 90 ? 1.192 9.153 8.945 1.00 87.19 90 TRP A N 1
ATOM 712 C CA . TRP A 1 90 ? 0.252 9.027 10.068 1.00 87.19 90 TRP A CA 1
ATOM 713 C C . TRP A 1 90 ? -0.359 10.362 10.507 1.00 87.19 90 TRP A C 1
ATOM 715 O O . TRP A 1 90 ? -1.500 10.393 10.962 1.00 87.19 90 TRP A O 1
ATOM 725 N N . TRP A 1 91 ? 0.368 11.468 10.335 1.00 86.88 91 TRP A N 1
ATOM 726 C CA . TRP A 1 91 ? -0.142 12.806 10.615 1.00 86.88 91 TRP A CA 1
ATOM 727 C C . TRP A 1 91 ? -1.219 13.244 9.611 1.00 86.88 91 TRP A C 1
ATOM 729 O O . TRP A 1 91 ? -2.262 13.763 10.006 1.00 86.88 91 TRP A O 1
ATOM 739 N N . GLN A 1 92 ? -1.016 12.982 8.316 1.00 89.25 92 GLN A N 1
ATOM 740 C CA . GLN A 1 92 ? -2.023 13.247 7.282 1.00 89.25 92 GLN A CA 1
ATOM 741 C C . GLN A 1 92 ? -3.267 12.374 7.469 1.00 89.25 92 GLN A C 1
ATOM 743 O O . GLN A 1 92 ? -4.387 12.867 7.334 1.00 89.25 92 GLN A O 1
ATOM 748 N N . ILE A 1 93 ? -3.075 11.100 7.829 1.00 89.81 93 ILE A N 1
ATOM 749 C CA . ILE A 1 93 ? -4.172 10.177 8.142 1.00 89.81 93 ILE A CA 1
ATOM 750 C C . ILE A 1 93 ? -4.974 10.708 9.331 1.00 89.81 93 ILE A C 1
ATOM 752 O O . ILE A 1 93 ? -6.185 10.855 9.216 1.00 89.81 93 ILE A O 1
ATOM 756 N N . ALA A 1 94 ? -4.307 11.077 10.428 1.00 88.56 94 ALA A N 1
ATOM 757 C CA . ALA A 1 94 ? -4.942 11.649 11.616 1.00 88.56 94 ALA A CA 1
ATOM 758 C C . ALA A 1 94 ? -5.759 12.910 11.298 1.00 88.56 94 ALA A C 1
ATOM 760 O O . ALA A 1 94 ? -6.908 13.041 11.722 1.00 88.56 94 ALA A O 1
ATOM 761 N N . LYS A 1 95 ? -5.199 13.814 10.483 1.00 89.88 95 LYS A N 1
ATOM 762 C CA . LYS A 1 95 ? -5.895 15.021 10.018 1.00 89.88 95 LYS A CA 1
ATOM 763 C C . LYS A 1 95 ? -7.156 14.687 9.213 1.00 89.88 95 LYS A C 1
ATOM 765 O O . LYS A 1 95 ? -8.143 15.407 9.308 1.00 89.88 95 LYS A O 1
ATOM 770 N N . ARG A 1 96 ? -7.130 13.608 8.426 1.00 87.69 96 ARG A N 1
ATOM 771 C CA . ARG A 1 96 ? -8.246 13.186 7.566 1.00 87.69 96 ARG A CA 1
ATOM 772 C C . ARG A 1 96 ? -9.322 12.401 8.317 1.00 87.69 96 ARG A C 1
ATOM 774 O O . ARG A 1 96 ? -10.495 12.536 7.991 1.00 87.69 96 ARG A O 1
ATOM 781 N N . THR A 1 97 ? -8.940 11.584 9.296 1.00 85.69 97 THR A N 1
ATOM 782 C CA . THR A 1 97 ? -9.871 10.775 10.099 1.00 85.69 97 THR A CA 1
ATOM 783 C C . THR A 1 97 ? -10.407 11.515 11.323 1.00 85.69 97 THR A C 1
ATOM 785 O O . THR A 1 97 ? -11.358 11.042 11.945 1.00 85.69 97 THR A O 1
ATOM 788 N N . GLY A 1 98 ? -9.805 12.651 11.692 1.00 87.38 98 GLY A N 1
ATOM 789 C CA . GLY A 1 98 ? -10.150 13.409 12.897 1.00 87.38 98 GLY A CA 1
ATOM 790 C C . GLY A 1 98 ? -9.758 12.695 14.196 1.00 87.38 98 GLY A C 1
ATOM 791 O O . GLY A 1 98 ? -10.268 13.029 15.262 1.00 87.38 98 GLY A O 1
ATOM 792 N N . ARG A 1 99 ? -8.883 11.684 14.120 1.00 86.12 99 ARG A N 1
ATOM 793 C CA . ARG A 1 99 ? -8.465 10.843 15.251 1.00 86.12 99 ARG A CA 1
ATOM 794 C C . ARG A 1 99 ? -6.966 10.968 15.491 1.00 86.12 99 ARG A C 1
ATOM 796 O O . ARG A 1 99 ? -6.209 11.316 14.592 1.00 86.12 99 ARG A O 1
ATOM 803 N N . SER A 1 100 ? -6.525 10.665 16.711 1.00 88.81 100 SER A N 1
ATOM 804 C CA . SER A 1 100 ? -5.100 10.718 17.057 1.00 88.81 100 SER A CA 1
ATOM 805 C C . SER A 1 100 ? -4.270 9.753 16.202 1.00 88.81 100 SER A C 1
ATOM 807 O O . SER A 1 100 ? -4.637 8.586 16.033 1.00 88.81 100 SER A O 1
ATOM 809 N N . PHE A 1 101 ? -3.100 10.213 15.745 1.00 87.69 101 PHE A N 1
ATOM 810 C CA . PHE A 1 101 ? -2.159 9.395 14.976 1.00 87.69 101 PHE A CA 1
ATOM 811 C C . PHE A 1 101 ? -1.719 8.139 15.748 1.00 87.69 101 PHE A C 1
ATOM 813 O O . PHE A 1 101 ? -1.559 7.074 15.154 1.00 87.69 101 PHE A O 1
ATOM 820 N N . THR A 1 102 ? -1.556 8.239 17.075 1.00 89.06 102 THR A N 1
ATOM 821 C CA . THR A 1 102 ? -1.169 7.101 17.925 1.00 89.06 102 THR A CA 1
ATOM 822 C C . THR A 1 102 ? -2.268 6.050 17.977 1.00 89.06 102 THR A C 1
ATOM 824 O O . THR A 1 102 ? -1.980 4.858 17.891 1.00 89.06 102 THR A O 1
ATOM 827 N N . ALA A 1 103 ? -3.527 6.485 18.061 1.00 88.00 103 ALA A N 1
ATOM 828 C CA . ALA A 1 103 ? -4.679 5.598 18.131 1.00 88.00 103 ALA A CA 1
ATOM 829 C C . ALA A 1 103 ? -4.875 4.818 16.824 1.00 88.00 103 ALA A C 1
ATOM 831 O O . ALA A 1 103 ? -5.091 3.608 16.867 1.00 88.00 103 ALA A O 1
ATOM 832 N N . GLU A 1 104 ? -4.758 5.478 15.666 1.00 88.56 104 GLU A N 1
ATOM 833 C CA . GLU A 1 104 ? -4.869 4.800 14.365 1.00 88.56 104 GLU A CA 1
ATOM 834 C C . GLU A 1 104 ? -3.710 3.837 14.113 1.00 88.56 104 GLU A C 1
ATOM 836 O O . GLU A 1 104 ? -3.923 2.702 13.682 1.00 88.56 104 GLU A O 1
ATOM 841 N N . LYS A 1 105 ? -2.484 4.246 14.457 1.00 87.69 105 LYS A N 1
ATOM 842 C CA . LYS A 1 105 ? -1.306 3.385 14.335 1.00 87.69 105 LYS A CA 1
ATOM 843 C C . LYS A 1 105 ? -1.432 2.133 15.207 1.00 87.69 105 LYS A C 1
ATOM 845 O O . LYS A 1 105 ? -1.148 1.030 14.742 1.00 87.69 105 LYS A O 1
ATOM 850 N N . GLN A 1 106 ? -1.887 2.288 16.452 1.00 90.19 106 GLN A N 1
ATOM 851 C CA . GLN A 1 106 ? -2.093 1.163 17.364 1.00 90.19 106 GLN A CA 1
ATOM 852 C C . GLN A 1 106 ? -3.227 0.246 16.892 1.00 90.19 106 GLN A C 1
ATOM 854 O O . GLN A 1 106 ? -3.104 -0.975 16.986 1.00 90.19 106 GLN A O 1
ATOM 859 N N . TYR A 1 107 ? -4.316 0.818 16.373 1.00 89.62 107 TYR A N 1
ATOM 860 C CA . TYR A 1 107 ? -5.431 0.055 15.820 1.00 89.62 107 TYR A CA 1
ATOM 861 C C . TYR A 1 107 ? -4.972 -0.852 14.678 1.00 89.62 107 TYR A C 1
ATOM 863 O O . TYR A 1 107 ? -5.186 -2.062 14.733 1.00 89.62 107 TYR A O 1
ATOM 871 N N . LEU A 1 108 ? -4.275 -0.279 13.692 1.00 87.56 108 LEU A N 1
ATOM 872 C CA . LEU A 1 108 ? -3.762 -1.024 12.545 1.00 87.56 108 LEU A CA 1
ATOM 873 C C . LEU A 1 108 ? -2.759 -2.104 12.973 1.00 87.56 108 LEU A C 1
ATOM 875 O O . LEU A 1 108 ? -2.815 -3.230 12.488 1.00 87.56 108 LEU A O 1
ATOM 879 N N . TYR A 1 109 ? -1.874 -1.789 13.922 1.00 86.75 109 TYR A N 1
ATOM 880 C CA . TYR A 1 109 ? -0.922 -2.759 14.461 1.00 86.75 109 TYR A CA 1
ATOM 881 C C . TYR A 1 109 ? -1.619 -3.948 15.137 1.00 86.75 109 TYR A C 1
ATOM 883 O O . TYR A 1 109 ? -1.262 -5.098 14.894 1.00 86.75 109 TYR A O 1
ATOM 891 N N . ASN A 1 110 ? -2.637 -3.684 15.957 1.00 87.50 110 ASN A N 1
ATOM 892 C CA . ASN A 1 110 ? -3.405 -4.735 16.619 1.00 87.50 110 ASN A CA 1
ATOM 893 C C . ASN A 1 110 ? -4.211 -5.572 15.618 1.00 87.50 110 ASN A C 1
ATOM 895 O O . ASN A 1 110 ? -4.328 -6.779 15.809 1.00 87.50 110 ASN A O 1
ATOM 899 N N . PHE A 1 111 ? -4.747 -4.947 14.566 1.00 87.38 111 PHE A N 1
ATOM 900 C CA . PHE A 1 111 ? -5.444 -5.640 13.485 1.00 87.38 111 PHE A CA 1
ATOM 901 C C . PHE A 1 111 ? -4.503 -6.614 12.763 1.00 87.38 111 PHE A C 1
ATOM 903 O O . PHE A 1 111 ? -4.786 -7.804 12.701 1.00 87.38 111 PHE A O 1
ATOM 910 N N . LEU A 1 112 ? -3.331 -6.137 12.334 1.00 82.75 112 LEU A N 1
ATOM 911 C CA . LEU A 1 112 ? -2.322 -6.955 11.650 1.00 82.75 112 LEU A CA 1
ATOM 912 C C . LEU A 1 112 ? -1.669 -8.023 12.538 1.00 82.75 112 LEU A C 1
ATOM 914 O O . LEU A 1 112 ? -1.049 -8.939 12.018 1.00 82.75 112 LEU A O 1
ATOM 918 N N . LYS A 1 113 ? -1.757 -7.897 13.867 1.00 82.06 113 LYS A N 1
ATOM 919 C CA . LYS A 1 113 ? -1.307 -8.935 14.808 1.00 82.06 113 LYS A CA 1
ATOM 920 C C . LYS A 1 113 ? -2.345 -10.051 14.988 1.00 82.06 113 LYS A C 1
ATOM 922 O O . LYS A 1 113 ? -1.985 -11.144 15.410 1.00 82.06 113 LYS A O 1
ATOM 927 N N . LYS A 1 114 ? -3.627 -9.743 14.774 1.00 75.44 114 LYS A N 1
ATOM 928 C CA . LYS A 1 114 ? -4.742 -10.691 14.922 1.00 75.44 114 LYS A CA 1
ATOM 929 C C . LYS A 1 114 ? -5.096 -11.407 13.616 1.00 75.44 114 LYS A C 1
ATOM 931 O O . LYS A 1 114 ? -5.693 -12.475 13.695 1.00 75.44 114 LYS A O 1
ATOM 936 N N . ALA A 1 115 ? -4.798 -10.785 12.477 1.00 60.38 115 ALA A N 1
ATOM 937 C CA . ALA A 1 115 ? -4.930 -11.346 11.133 1.00 60.38 115 ALA A CA 1
ATOM 938 C C . ALA A 1 115 ? -3.775 -12.301 10.806 1.00 60.38 115 ALA A C 1
ATOM 940 O O . ALA A 1 115 ? -4.019 -13.254 10.036 1.00 60.38 115 ALA A O 1
#

Radius of gyration: 21.26 Å; chains: 1; bounding box: 40×30×62 Å

Sequence (115 aa):
MTRNELSCYHDLSVRLHTLQTEIVGDTAKDYSSGFPHSIMLRGVACDDKTQQEVKLLSEKLSVLDAYIDSVTDVRAKNLLDMHYRRNMTWWQIAKRTGRSFTAEKQYLYNFLKKA

Foldseek 3Di:
DAPVLLVCLVVLVVVLVCLQPPFDFDWDFDCPPVDTDTDTDTDRPPPPVSVVSNVVSVVSNVVVVVVLVPDPPPLLSVLSCCCRVVVDDLVRVCVVVVHDSVVSVVVNVVVSVVD

Secondary structure (DSSP, 8-state):
--HHHHHTHHHHHHHHHHHHH-EEEEEEEE-TTSS-EEEEEEEE---HHHHHHHHHHHHHHHHHHHHHHH---HHHHHHHIIIIIS---HHHHHHHHTS-HHHHHHHHHHHHHH-

Organism: NCBI:txid2766537

pLDDT: mean 76.89, std 12.88, range [45.16, 90.44]